Protein AF-A0A940TL09-F1 (afdb_monomer)

Secondary structure (DSSP, 8-state):
-EEEEEEEETTEEEEEEEETTT--EE-HHHHHHHHHHHHHHHHHHTT--------

Structure (mmCIF, N/CA/C/O backbone):
data_AF-A0A940TL09-F1
#
_entry.id   AF-A0A940TL09-F1
#
loop_
_atom_site.group_PDB
_atom_site.id
_atom_site.type_symbol
_atom_site.label_atom_id
_atom_site.label_alt_id
_atom_site.label_comp_id
_atom_site.label_asym_id
_atom_site.label_entity_id
_atom_site.label_seq_id
_atom_site.pdbx_PDB_ins_code
_atom_site.Cartn_x
_atom_site.Cartn_y
_atom_site.Cartn_z
_atom_site.occupancy
_atom_site.B_iso_or_equiv
_atom_site.auth_seq_id
_atom_site.auth_comp_id
_atom_site.auth_asym_id
_atom_site.auth_atom_id
_atom_site.pdbx_PDB_model_num
ATOM 1 N N . MET A 1 1 ? -12.199 -6.548 -8.077 1.00 86.44 1 MET A N 1
ATOM 2 C CA . MET A 1 1 ? -11.134 -7.536 -8.318 1.00 86.44 1 MET A CA 1
ATOM 3 C C . MET A 1 1 ? -9.816 -6.902 -7.919 1.00 86.44 1 MET A C 1
ATOM 5 O O . MET A 1 1 ? -9.576 -5.758 -8.295 1.00 86.44 1 MET A O 1
ATOM 9 N N . MET A 1 2 ? -9.016 -7.617 -7.131 1.00 91.25 2 MET A N 1
ATOM 10 C CA . MET A 1 2 ? -7.690 -7.179 -6.692 1.00 91.25 2 MET A CA 1
ATOM 11 C C . MET A 1 2 ? -6.648 -8.154 -7.232 1.00 91.25 2 MET A C 1
ATOM 13 O O . MET A 1 2 ? -6.927 -9.350 -7.323 1.00 91.25 2 MET A O 1
ATOM 17 N N . VAL A 1 3 ? -5.463 -7.652 -7.556 1.00 93.31 3 VAL A N 1
ATOM 18 C CA . VAL A 1 3 ? -4.299 -8.471 -7.911 1.00 93.31 3 VAL A CA 1
ATOM 19 C C . VAL A 1 3 ? -3.170 -8.195 -6.931 1.00 93.31 3 VAL A C 1
ATOM 21 O O . VAL A 1 3 ? -3.023 -7.068 -6.459 1.00 93.31 3 VAL A O 1
ATOM 24 N N . TYR A 1 4 ? -2.410 -9.231 -6.593 1.00 91.62 4 TYR A N 1
ATOM 25 C CA . TYR A 1 4 ? -1.237 -9.097 -5.739 1.00 91.62 4 TYR A CA 1
ATOM 26 C C . TYR A 1 4 ? -0.002 -8.870 -6.608 1.00 91.62 4 TYR A C 1
ATOM 28 O O . TYR A 1 4 ? 0.289 -9.679 -7.491 1.00 91.62 4 TYR A O 1
ATOM 36 N N . GLU A 1 5 ? 0.723 -7.786 -6.353 1.00 90.94 5 GLU A N 1
ATOM 37 C CA . GLU A 1 5 ? 1.935 -7.410 -7.080 1.00 90.94 5 GLU A CA 1
ATOM 38 C C . GLU A 1 5 ? 3.123 -7.319 -6.113 1.00 90.94 5 GLU A C 1
ATOM 40 O O . GLU A 1 5 ? 2.987 -6.871 -4.972 1.00 90.94 5 GLU A O 1
ATOM 45 N N . LYS A 1 6 ? 4.309 -7.734 -6.575 1.00 91.38 6 LYS A N 1
ATOM 46 C CA . LYS A 1 6 ? 5.577 -7.449 -5.894 1.00 91.38 6 LYS A CA 1
ATOM 47 C C . LYS A 1 6 ? 6.234 -6.249 -6.557 1.00 91.38 6 LYS A C 1
ATOM 49 O O . LYS A 1 6 ? 6.569 -6.306 -7.738 1.00 91.38 6 LYS A O 1
ATOM 54 N N . ILE A 1 7 ? 6.434 -5.190 -5.785 1.00 88.19 7 ILE A N 1
ATOM 55 C CA . ILE A 1 7 ? 7.130 -3.984 -6.220 1.00 88.19 7 ILE A CA 1
ATOM 56 C C . ILE A 1 7 ? 8.562 -4.055 -5.703 1.00 88.19 7 ILE A C 1
ATOM 58 O O . ILE A 1 7 ? 8.793 -4.271 -4.513 1.00 88.19 7 ILE A O 1
ATOM 62 N N . TYR A 1 8 ? 9.514 -3.865 -6.610 1.00 91.00 8 TYR A N 1
ATOM 63 C CA . TYR A 1 8 ? 10.935 -3.771 -6.303 1.00 91.00 8 TYR A CA 1
ATOM 64 C C . TYR A 1 8 ? 11.348 -2.306 -6.411 1.00 91.00 8 TYR A C 1
ATOM 66 O O . TYR A 1 8 ? 11.144 -1.688 -7.457 1.00 91.00 8 TYR A O 1
ATOM 74 N N . TYR A 1 9 ? 11.897 -1.746 -5.337 1.00 86.31 9 TYR A N 1
ATOM 75 C CA . TYR A 1 9 ? 12.346 -0.358 -5.296 1.00 86.31 9 TYR A CA 1
ATOM 76 C C . TYR A 1 9 ? 13.696 -0.269 -4.591 1.00 86.31 9 TYR A C 1
ATOM 78 O O . TYR A 1 9 ? 13.828 -0.701 -3.447 1.00 86.31 9 TYR A O 1
ATOM 86 N N . GLU A 1 10 ? 14.687 0.294 -5.285 1.00 89.94 10 GLU A N 1
ATOM 87 C CA . GLU A 1 10 ? 16.089 0.357 -4.857 1.00 89.94 10 GLU A CA 1
ATOM 88 C C . GLU A 1 10 ? 16.609 -1.013 -4.381 1.00 89.94 10 GLU A C 1
ATOM 90 O O . GLU A 1 10 ? 16.941 -1.867 -5.201 1.00 89.94 10 GLU A O 1
ATOM 95 N N . THR A 1 11 ? 16.657 -1.241 -3.069 1.00 92.44 11 THR A N 1
ATOM 96 C CA . THR A 1 11 ? 17.133 -2.478 -2.428 1.00 92.44 11 THR A CA 1
ATOM 97 C C . THR A 1 11 ? 16.032 -3.252 -1.701 1.00 92.44 11 THR A C 1
ATOM 99 O O . THR A 1 11 ? 16.302 -4.287 -1.091 1.00 92.44 11 THR A O 1
ATOM 102 N N . GLN A 1 12 ? 14.790 -2.771 -1.750 1.00 87.00 12 GLN A N 1
ATOM 103 C CA . GLN A 1 12 ? 13.661 -3.318 -1.006 1.00 87.00 12 GLN A CA 1
ATOM 104 C C . GLN A 1 12 ? 12.620 -3.941 -1.939 1.00 87.00 12 GLN A C 1
ATOM 106 O O . GLN A 1 12 ? 12.462 -3.551 -3.099 1.00 87.00 12 GLN A O 1
ATOM 111 N N . CYS A 1 13 ? 11.896 -4.932 -1.416 1.00 89.88 13 CYS A N 1
ATOM 112 C CA . CYS A 1 13 ? 10.752 -5.522 -2.096 1.00 89.88 13 CYS A CA 1
ATOM 113 C C . CYS A 1 13 ? 9.529 -5.495 -1.184 1.00 89.88 13 CYS A C 1
ATOM 115 O O . CYS A 1 13 ? 9.613 -5.842 -0.004 1.00 89.88 13 CYS A O 1
ATOM 117 N N . PHE A 1 14 ? 8.396 -5.089 -1.747 1.00 86.44 14 PHE A N 1
ATOM 118 C CA . PHE A 1 14 ? 7.135 -4.943 -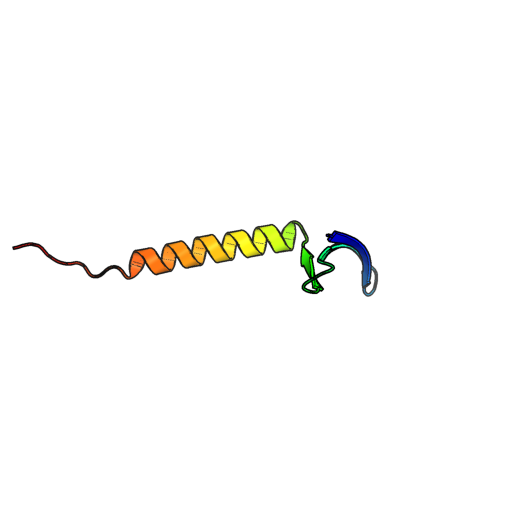1.029 1.00 86.44 14 PHE A CA 1
ATOM 119 C C . PHE A 1 14 ? 6.034 -5.677 -1.783 1.00 86.44 14 PHE A C 1
ATOM 121 O O . PHE A 1 14 ? 6.017 -5.699 -3.014 1.00 86.44 14 PHE A O 1
ATOM 128 N N . GLY A 1 15 ? 5.118 -6.288 -1.041 1.00 87.31 15 GLY A N 1
ATOM 129 C CA . GLY A 1 15 ? 3.927 -6.908 -1.601 1.00 87.31 15 GLY A CA 1
ATOM 130 C C . GLY A 1 15 ? 2.727 -5.995 -1.432 1.00 87.31 15 GLY A C 1
ATOM 131 O O . GLY A 1 15 ? 2.454 -5.576 -0.313 1.00 87.31 15 GLY A O 1
ATOM 132 N N . VAL A 1 16 ? 1.999 -5.719 -2.509 1.00 89.12 16 VAL A N 1
ATOM 133 C CA . VAL A 1 16 ? 0.841 -4.818 -2.487 1.00 89.12 16 VAL A CA 1
ATOM 134 C C . VAL A 1 16 ? -0.364 -5.442 -3.179 1.00 89.12 16 VAL A C 1
ATOM 136 O O . VAL A 1 16 ? -0.221 -6.235 -4.111 1.00 89.12 16 VAL A O 1
ATOM 139 N N . TRP A 1 17 ? -1.565 -5.049 -2.756 1.00 90.69 17 TRP A N 1
ATOM 140 C CA . TRP A 1 17 ? -2.788 -5.332 -3.502 1.00 90.69 17 TRP A CA 1
ATOM 141 C C . TRP A 1 17 ? -3.151 -4.136 -4.368 1.00 90.69 17 TRP A C 1
ATOM 143 O O . TRP A 1 17 ? -3.246 -3.018 -3.874 1.00 90.69 17 TRP A O 1
ATOM 153 N N . LYS A 1 18 ? -3.397 -4.364 -5.654 1.00 90.62 18 LYS A N 1
ATOM 154 C CA . LYS A 1 18 ? -3.818 -3.324 -6.592 1.00 90.62 18 LYS A CA 1
ATOM 155 C C . LYS A 1 18 ? -5.231 -3.588 -7.082 1.00 90.62 18 LYS A C 1
ATOM 157 O O . LYS A 1 18 ? -5.559 -4.696 -7.516 1.00 90.62 18 LYS A O 1
ATOM 162 N N . CYS A 1 1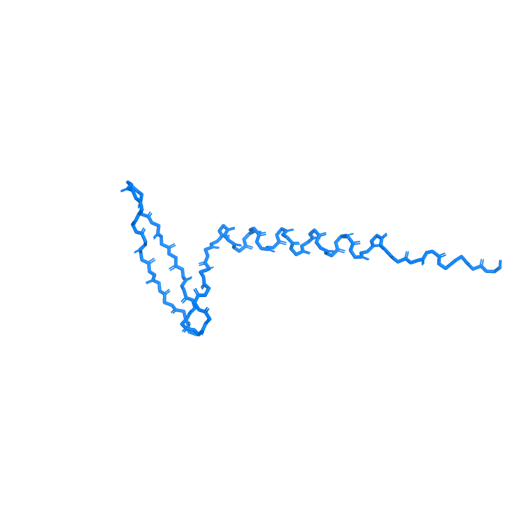9 ? -6.069 -2.559 -7.038 1.00 90.56 19 CYS A N 1
ATOM 163 C CA . CYS A 1 19 ? -7.399 -2.627 -7.622 1.00 90.56 19 CYS A CA 1
ATOM 164 C C . CYS A 1 19 ? -7.309 -2.592 -9.148 1.00 90.56 19 CYS A C 1
ATOM 166 O O . CYS A 1 19 ? -6.783 -1.644 -9.725 1.00 90.56 19 CYS A O 1
ATOM 168 N N . VAL A 1 20 ? -7.887 -3.596 -9.809 1.00 92.31 20 VAL A N 1
ATOM 169 C CA . VAL A 1 20 ? -7.887 -3.681 -11.279 1.00 92.31 20 VAL A CA 1
ATOM 170 C C .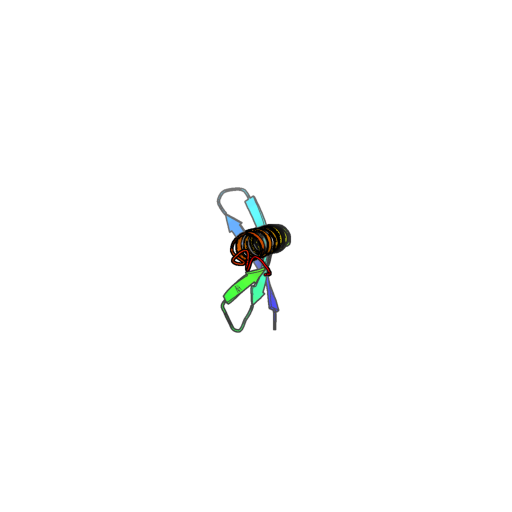 VAL A 1 20 ? -8.761 -2.590 -11.913 1.00 92.31 20 VAL A C 1
ATOM 172 O O . VAL A 1 20 ? -8.539 -2.212 -13.056 1.00 92.31 20 VAL A O 1
ATOM 175 N N . TYR A 1 21 ? -9.739 -2.056 -11.173 1.00 92.00 21 TYR A N 1
ATOM 176 C CA . TYR A 1 21 ? -10.685 -1.071 -11.703 1.00 92.00 21 TYR A CA 1
ATOM 177 C C . TYR A 1 21 ? -10.207 0.379 -11.568 1.00 92.00 21 TYR A C 1
ATOM 179 O O . TYR A 1 21 ? -10.352 1.145 -12.512 1.00 92.00 21 TYR A O 1
ATOM 187 N N . CYS A 1 22 ? -9.656 0.771 -10.411 1.00 92.00 22 CYS A N 1
ATOM 188 C CA . CYS A 1 22 ? -9.227 2.156 -10.156 1.00 92.00 22 CYS A CA 1
ATOM 189 C C . CYS A 1 22 ? -7.705 2.340 -10.089 1.00 92.00 22 CYS A C 1
ATOM 191 O O . CYS A 1 22 ? -7.234 3.471 -10.029 1.00 92.00 22 CYS A O 1
ATOM 193 N N . GLY A 1 23 ? -6.926 1.254 -10.071 1.00 88.81 23 GLY A N 1
ATOM 194 C CA . GLY A 1 23 ? -5.467 1.313 -9.966 1.00 88.81 23 GLY A CA 1
ATOM 195 C C . GLY A 1 23 ? -4.937 1.690 -8.581 1.00 88.81 23 GLY A C 1
ATOM 196 O O . GLY A 1 23 ? -3.722 1.762 -8.413 1.00 88.81 23 GLY A O 1
ATOM 197 N N . GLU A 1 24 ? -5.806 1.908 -7.588 1.00 88.56 24 GLU A N 1
ATOM 198 C CA . GLU A 1 24 ? -5.371 2.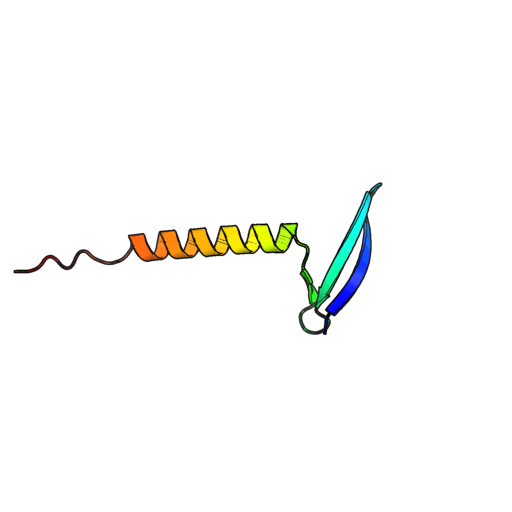211 -6.224 1.00 88.56 24 GLU A CA 1
ATOM 199 C C . GLU A 1 24 ? -4.640 1.021 -5.592 1.00 88.56 24 GLU A C 1
ATOM 201 O O . GLU A 1 24 ? -5.099 -0.125 -5.662 1.00 88.56 24 GLU A O 1
ATOM 206 N N . TYR A 1 25 ? -3.522 1.327 -4.929 1.00 87.31 25 TYR A N 1
ATOM 207 C CA . TYR A 1 25 ? -2.793 0.382 -4.093 1.00 87.31 25 TYR A CA 1
ATOM 208 C C . TYR A 1 25 ? -3.381 0.352 -2.684 1.00 87.31 25 TYR A C 1
ATOM 210 O O . TYR A 1 25 ? -3.602 1.388 -2.051 1.00 87.31 25 TYR A O 1
ATOM 218 N N . ILE A 1 26 ? -3.608 -0.861 -2.196 1.00 78.69 26 ILE A N 1
ATOM 219 C CA . ILE A 1 26 ? -4.067 -1.168 -0.854 1.00 78.69 26 ILE A CA 1
ATOM 220 C C . ILE A 1 26 ? -2.984 -2.005 -0.177 1.00 78.69 26 ILE A C 1
ATOM 222 O O . ILE A 1 26 ? -2.752 -3.167 -0.504 1.00 78.69 26 ILE A O 1
ATOM 226 N N . ASP A 1 27 ? -2.327 -1.372 0.780 1.00 78.94 27 ASP A N 1
ATOM 227 C CA . ASP A 1 27 ? -1.368 -1.967 1.701 1.00 78.94 27 ASP A CA 1
ATOM 228 C C . ASP A 1 27 ?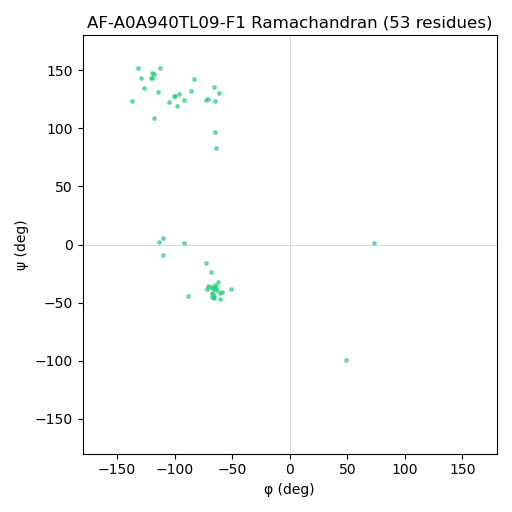 -1.911 -1.772 3.130 1.00 78.94 27 ASP A C 1
ATOM 230 O O . ASP A 1 27 ? -2.595 -0.768 3.362 1.00 78.94 27 ASP A O 1
ATOM 234 N N . PRO A 1 28 ? -1.674 -2.687 4.087 1.00 70.56 28 PRO A N 1
ATOM 235 C CA . PRO A 1 28 ? -2.120 -2.519 5.471 1.00 70.56 28 PRO A CA 1
ATOM 236 C C . PRO A 1 28 ? -1.727 -1.169 6.091 1.00 70.56 28 PRO A C 1
ATOM 238 O O . PRO A 1 28 ? -2.559 -0.550 6.751 1.00 70.56 28 PRO A O 1
ATOM 241 N N . VAL A 1 29 ? -0.527 -0.658 5.796 1.00 73.50 29 VAL A N 1
ATOM 242 C CA . VAL A 1 29 ? -0.060 0.668 6.229 1.00 73.50 29 VAL A CA 1
ATOM 243 C C . VAL A 1 29 ? -0.858 1.773 5.539 1.00 73.50 29 VAL A C 1
ATOM 245 O O . VAL A 1 29 ? -1.275 2.737 6.176 1.00 73.50 29 VAL A O 1
ATOM 248 N N . ILE A 1 30 ? -1.139 1.640 4.237 1.00 74.44 30 ILE A N 1
ATOM 249 C CA . ILE A 1 30 ? -1.988 2.599 3.507 1.00 74.44 30 ILE A CA 1
ATOM 250 C C . ILE A 1 30 ? -3.416 2.598 4.075 1.00 74.44 30 ILE A C 1
ATOM 252 O O . ILE A 1 30 ? -4.027 3.661 4.196 1.00 74.44 30 ILE A O 1
ATOM 256 N N . LEU A 1 31 ? -3.959 1.433 4.433 1.00 75.25 31 LEU A N 1
ATOM 257 C CA . LEU A 1 31 ? -5.281 1.305 5.047 1.00 75.25 31 LEU A CA 1
ATOM 258 C C . LEU A 1 31 ? -5.330 1.945 6.430 1.00 75.25 31 LEU A C 1
ATOM 260 O O . LEU A 1 31 ? -6.268 2.692 6.704 1.00 75.25 31 LEU A O 1
ATOM 264 N N . GLU A 1 32 ? -4.332 1.681 7.269 1.00 75.94 32 GLU A N 1
ATOM 265 C CA . GLU A 1 32 ? -4.201 2.290 8.591 1.00 75.94 32 GLU A CA 1
ATOM 266 C C . GLU A 1 32 ? -4.085 3.816 8.471 1.00 75.94 32 GLU A C 1
ATOM 268 O O . GLU A 1 32 ? -4.878 4.549 9.066 1.00 75.94 32 GLU A O 1
ATOM 273 N N . ASN A 1 33 ? -3.228 4.307 7.571 1.00 73.44 33 ASN A N 1
ATOM 274 C CA . ASN A 1 33 ? -3.095 5.733 7.275 1.00 73.44 33 ASN A CA 1
ATOM 275 C C . ASN A 1 33 ? -4.416 6.359 6.789 1.00 73.44 33 ASN A C 1
ATOM 277 O O . ASN A 1 33 ? -4.769 7.466 7.202 1.00 73.44 33 ASN A O 1
ATOM 281 N N . ARG A 1 34 ? -5.188 5.661 5.942 1.00 77.00 34 ARG A N 1
ATOM 282 C CA . ARG A 1 34 ? -6.512 6.126 5.482 1.00 77.00 34 ARG A CA 1
ATOM 283 C C . ARG A 1 34 ? -7.548 6.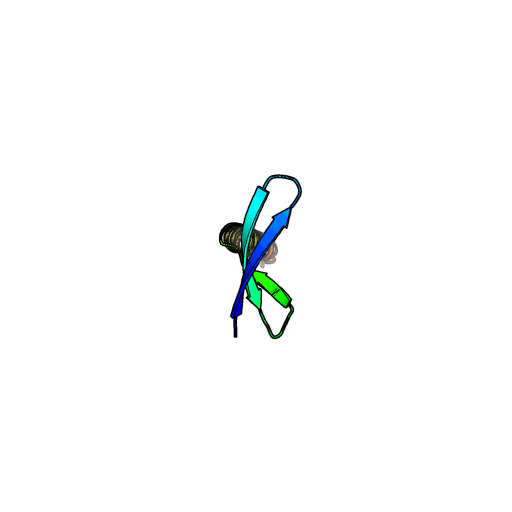129 6.610 1.00 77.00 34 ARG A C 1
ATOM 285 O O . ARG A 1 34 ? -8.390 7.025 6.642 1.00 77.00 34 ARG A O 1
ATOM 292 N N . GLN A 1 35 ? -7.517 5.156 7.519 1.00 76.38 35 GLN A N 1
ATOM 293 C CA . GLN A 1 35 ? -8.421 5.111 8.674 1.00 76.38 35 GLN A CA 1
ATOM 294 C C . GLN A 1 35 ? -8.137 6.255 9.653 1.00 76.38 35 GLN A C 1
ATOM 296 O O . GLN A 1 35 ? -9.075 6.929 10.076 1.00 76.38 35 GLN A O 1
ATOM 301 N N . ILE A 1 36 ? -6.861 6.539 9.926 1.00 73.00 36 ILE A N 1
ATOM 302 C CA . ILE A 1 36 ? -6.440 7.675 10.758 1.00 73.00 36 ILE A CA 1
ATOM 303 C C . ILE A 1 36 ? -6.907 9.006 10.146 1.00 73.00 36 ILE A C 1
ATOM 305 O O . ILE A 1 36 ? -7.402 9.885 10.847 1.00 73.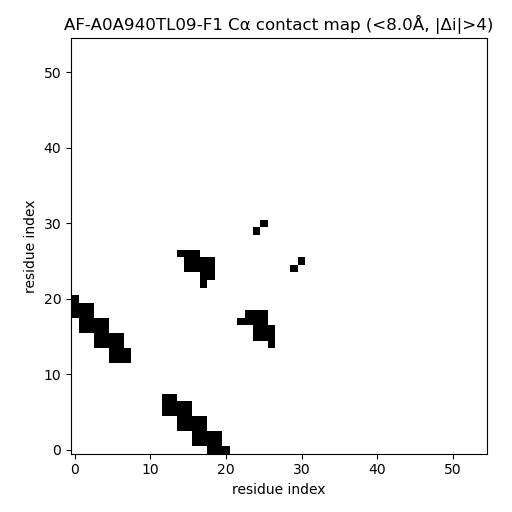00 36 ILE A O 1
ATOM 309 N N . GLN A 1 37 ? -6.811 9.169 8.824 1.00 70.69 37 GLN A N 1
ATOM 310 C CA . GLN A 1 37 ? -7.302 10.386 8.166 1.00 70.69 37 GLN A CA 1
ATOM 311 C C . GLN A 1 37 ? -8.827 10.541 8.256 1.00 70.69 37 GLN A C 1
ATOM 313 O O . GLN A 1 37 ? -9.317 11.654 8.451 1.00 70.69 37 GLN A O 1
ATOM 318 N N . LYS A 1 38 ? -9.588 9.444 8.144 1.00 72.38 38 LYS A N 1
ATOM 319 C CA . LYS A 1 38 ? -11.053 9.473 8.284 1.00 72.38 38 LYS A CA 1
ATOM 320 C C . LYS A 1 38 ? -11.486 9.851 9.700 1.00 72.38 38 LYS A C 1
ATOM 322 O O . LYS A 1 38 ? -12.331 10.730 9.841 1.00 72.38 38 LYS A O 1
ATOM 327 N N . SER A 1 39 ? -10.867 9.266 10.728 1.00 69.06 39 SER A N 1
ATOM 328 C CA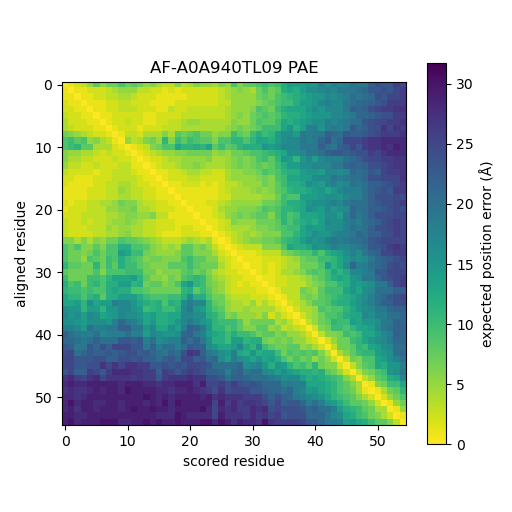 . SER A 1 39 ? -11.189 9.595 12.123 1.00 69.06 39 SER A CA 1
ATOM 329 C C . SER A 1 39 ? -10.861 11.053 12.465 1.00 69.06 39 SER A C 1
ATOM 331 O O . SER A 1 39 ? -11.624 11.717 13.167 1.00 69.06 39 SER A O 1
ATOM 333 N N . ASN A 1 40 ? -9.774 11.594 11.906 1.00 63.81 40 ASN A N 1
ATOM 334 C CA . ASN A 1 40 ? -9.427 13.005 12.062 1.00 63.81 40 ASN A CA 1
ATOM 335 C C . ASN A 1 40 ? -10.432 13.937 11.368 1.00 63.81 40 ASN A C 1
ATOM 337 O O . ASN A 1 40 ? -10.757 14.990 11.917 1.00 63.81 40 ASN A O 1
ATOM 341 N N . ARG A 1 41 ? -10.965 13.557 10.198 1.00 61.59 41 ARG A N 1
ATOM 342 C CA . ARG A 1 41 ? -11.988 14.351 9.500 1.00 61.59 41 ARG A CA 1
ATOM 343 C C . ARG A 1 41 ? -13.311 14.382 10.266 1.00 61.59 41 ARG A C 1
ATOM 345 O O . ARG A 1 41 ? -13.857 15.459 10.477 1.00 61.59 41 ARG A O 1
ATOM 352 N N . GLU A 1 42 ? -13.758 13.232 10.767 1.00 59.75 42 GLU A N 1
ATOM 353 C CA . GLU A 1 42 ? -14.966 13.130 11.598 1.00 59.75 42 GLU A CA 1
ATOM 354 C C . GLU A 1 42 ? -14.843 13.924 12.910 1.00 59.75 42 GLU A C 1
ATOM 356 O O . GLU A 1 42 ? -15.829 14.463 13.412 1.00 59.75 42 GLU A O 1
ATOM 361 N N . ARG A 1 43 ? -13.634 14.028 13.479 1.00 58.84 43 ARG A N 1
ATOM 362 C CA . ARG A 1 43 ? -13.383 14.852 14.670 1.00 58.84 43 ARG A CA 1
ATOM 363 C C . ARG A 1 43 ? -13.444 16.349 14.368 1.00 58.84 43 ARG A C 1
ATOM 365 O O . ARG A 1 43 ? -13.916 17.103 15.214 1.00 58.84 43 ARG A O 1
ATOM 372 N N . SER A 1 44 ? -12.987 16.784 13.198 1.00 59.12 44 SER A N 1
ATOM 373 C CA . SER A 1 44 ? -13.092 18.190 12.792 1.00 59.12 44 SER A CA 1
ATOM 374 C C . SER A 1 44 ? -14.528 18.591 12.443 1.00 59.12 44 SER A C 1
ATOM 376 O O . SER A 1 44 ? -14.951 19.670 12.839 1.00 59.12 44 SER A O 1
ATOM 378 N N . GLU A 1 45 ? -15.304 17.716 11.797 1.00 56.97 45 GLU A N 1
ATOM 379 C CA . GLU A 1 45 ? -16.713 17.980 11.447 1.00 56.97 45 GLU A CA 1
ATOM 380 C C . GLU A 1 45 ? -17.611 18.128 12.693 1.00 56.97 45 GLU A C 1
ATOM 382 O O . GLU A 1 45 ? -18.492 18.986 12.723 1.00 56.97 45 GLU A O 1
ATOM 387 N N . LYS A 1 46 ? -17.332 17.382 13.773 1.00 56.94 46 LYS A N 1
ATOM 388 C CA . LYS A 1 46 ? -18.047 17.507 15.062 1.00 56.94 46 LYS A CA 1
ATOM 389 C C . LYS A 1 46 ? -17.704 18.770 15.861 1.00 56.94 46 LYS A C 1
ATOM 391 O O . LYS A 1 46 ? -18.422 19.103 16.792 1.00 56.94 46 LYS A O 1
ATOM 396 N N . ASN A 1 47 ? -16.614 19.469 15.536 1.00 57.56 47 ASN A N 1
ATOM 397 C CA . ASN A 1 47 ? -16.234 20.721 16.210 1.00 57.56 47 ASN A CA 1
ATOM 398 C C . ASN A 1 47 ? -16.790 21.975 15.510 1.00 57.56 47 ASN A C 1
ATOM 400 O O . ASN A 1 47 ? -16.509 23.086 15.953 1.00 57.56 47 ASN A O 1
ATOM 404 N N . SER A 1 48 ? -17.553 21.814 14.423 1.00 57.09 48 SER A N 1
ATOM 405 C CA . SER A 1 48 ? -18.149 22.919 13.659 1.00 57.09 48 SER A CA 1
ATOM 406 C C . SER A 1 48 ? -19.675 23.030 13.772 1.00 57.09 48 SER A C 1
ATOM 408 O O . SER A 1 48 ? -20.254 23.871 13.088 1.00 57.09 48 SER A O 1
ATOM 410 N N . GLU A 1 49 ? -20.339 22.223 14.610 1.00 57.41 49 GLU A N 1
ATOM 411 C CA . GLU A 1 49 ? -21.769 22.425 14.894 1.00 57.41 49 GLU A CA 1
ATOM 412 C C . GLU A 1 49 ? -21.968 23.776 15.615 1.00 57.41 49 GLU A C 1
ATOM 414 O O . GLU A 1 49 ? -21.340 24.008 16.654 1.00 57.41 49 GLU A O 1
ATOM 419 N N . PRO A 1 50 ? -22.797 24.698 15.082 1.00 57.97 50 PRO A N 1
ATOM 420 C CA . PRO A 1 50 ? -23.119 25.940 15.769 1.00 57.97 50 PRO A CA 1
ATOM 421 C C . PRO A 1 50 ? -23.815 25.633 17.097 1.00 57.97 50 PRO A C 1
ATOM 423 O O . PRO A 1 50 ? -24.773 24.864 17.143 1.00 57.97 50 PRO A O 1
ATOM 426 N N . LEU A 1 51 ? -23.339 26.256 18.177 1.00 62.03 51 LEU A N 1
ATOM 427 C CA . LEU A 1 51 ? -24.047 26.326 19.454 1.00 62.03 51 LEU A CA 1
ATOM 428 C C . LEU A 1 51 ? -25.343 27.129 19.255 1.00 62.03 51 LEU A C 1
ATOM 430 O O . LEU A 1 51 ? -25.373 28.328 19.536 1.00 62.03 51 LEU A O 1
ATOM 434 N N . ASP A 1 52 ? -26.411 26.489 18.782 1.00 61.72 52 ASP A N 1
ATOM 435 C CA . ASP A 1 52 ? -27.760 27.022 18.956 1.00 61.72 52 ASP A CA 1
ATOM 436 C C . ASP A 1 52 ? -28.053 27.021 20.461 1.00 61.72 52 ASP A C 1
ATOM 438 O O . ASP A 1 52 ? -28.367 26.003 21.081 1.00 61.72 52 ASP A O 1
ATOM 442 N N . SER A 1 53 ? -27.846 28.188 21.072 1.00 57.94 53 SER A N 1
ATOM 443 C CA . SER A 1 53 ? -28.189 28.450 22.465 1.00 57.94 53 SER A CA 1
ATOM 444 C C . SER A 1 53 ? -29.712 28.511 22.581 1.00 57.94 53 SER A C 1
ATOM 446 O O . SER A 1 53 ? -30.327 29.290 21.850 1.00 57.94 53 SER A O 1
ATOM 448 N N . PRO A 1 54 ? -30.351 27.724 23.463 1.00 66.81 54 PRO A N 1
ATOM 449 C CA . PRO A 1 54 ? -31.785 27.826 23.643 1.00 66.81 54 PRO A CA 1
ATOM 450 C C . PRO A 1 54 ? -32.157 28.965 24.602 1.00 66.81 54 PRO A C 1
ATOM 452 O O . PRO A 1 54 ? -31.538 29.119 25.656 1.00 66.81 54 PRO A O 1
ATOM 455 N N . ALA A 1 55 ? -33.271 29.607 24.227 1.00 51.97 55 ALA A N 1
ATOM 456 C CA . ALA A 1 55 ? -34.182 30.485 24.975 1.00 51.97 55 ALA A CA 1
ATOM 457 C C . ALA A 1 55 ? -33.809 31.971 25.112 1.00 51.97 55 ALA A C 1
ATOM 459 O O . ALA A 1 55 ? -32.889 32.316 25.883 1.00 51.97 55 ALA A O 1
#

Nearest PDB structures (foldseek):
  8fn2-assembly1_i  TM=8.941E-01  e=3.533E+00  Borreliella burgdorferi B31
  8tpu-assembly1_AV  TM=3.510E-01  e=9.929E+00  Plasmodium falciparum 3D7

Solvent-accessible surface area (backbone atoms onl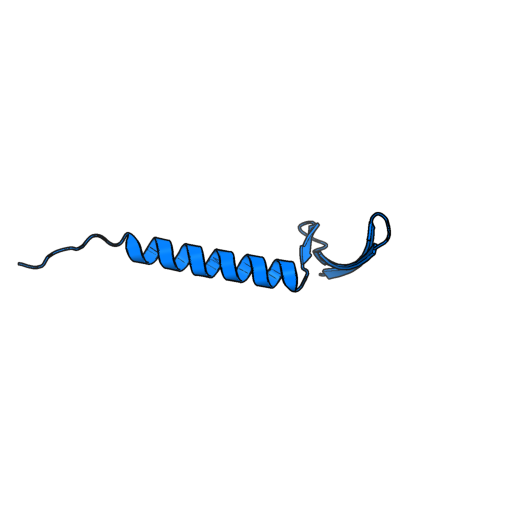y — not comparable to full-atom values): 3509 Å² total; per-residue (Å²): 112,72,45,84,44,79,49,77,52,100,94,47,77,47,77,38,35,31,32,76,86,80,65,50,74,52,36,75,67,56,50,51,54,51,50,54,53,51,54,52,49,58,55,54,61,68,71,65,67,78,82,81,76,83,133

Radius of gyration: 19.09 Å; Cα contacts (8 Å, |Δi|>4): 45; chains: 1; bounding box: 51×40×37 Å

Sequence (55 aa):
MMVYEKIYYETQCFGVWKCVYCGEYIDPVILENRQIQKSNRERSEKNSEPLDSPA

pLDDT: mean 76.95, std 13.26, range [51.97, 93.31]

Foldseek 3Di:
DWDWDWDDDDPDIDIWIADPPPRDTDDPVVVVVVVVVVVVVVVVVVVPPDPPDDD

Mean predicted aligned error: 12.3 Å